Protein 7QGS (pdb70)

Secondary structure (DSSP, 8-state):
----HHHHHHHHHHHHHHHHHHHHHHHHHHS-S-----STTHHHHHHHHHHHHH---GGG--STTHHHHHHHHHHHHH---SS-TTTHHHH--/--HHHHHHHHHHTTTTS--------HHHHHHHS---S------TTHHHHHTTT--

GO terms:
  GO:0061733 protein-lysine-acetyltransferase activity (F, IDA)
  GO:0005515 protein binding (F, IDA)
  GO:0000785 chromatin (C, IDA)
  GO:0005737 cytoplasm (C, IDA)
  GO:0005829 cytosol (C, IDA)
  GO:0042307 positive regulation of protein import into nucleus (P, IDA)
  GO:0003713 transcription coactivator activity (F, IDA)
  GO:0016407 acetyltransferase activity (F, IDA)
  GO:0045944 positive regulation of transcription by RNA polymerase II (P, IDA)
  GO:0010507 negative regulation of autophagy (P, IDA)
  GO:2000330 positive regulation of T-helper 17 cell lineage commitment (P, IDA)
  GO:0031669 cellular response to nutrient levels (P, IDA)
  GO:0046427 positive regulation of receptor signaling pathway via JAK-STAT (P, IDA)
  GO:0000122 negative regulation of transcription by RNA polymerase II (P, IDA)
  GO:0045815 transcription initiation-coupled chromatin remodeling (P, IDA)
  GO:0010976 positive regulation of neuron projection development (P, IDA)
  GO:0010484 histone H3 acetyltransferase activity (F, IDA)
  GO:0031333 negative regulation of protein-containing complex assembly (P, IDA)
  GO:0007249 canonical NF-kappaB signal transduction (P, IDA)
  GO:0003713 transcription coactivator activity (F, TAS)

Nearest PDB structures (foldseek):
  7qgs-assembly1_A  TM=1.011E+00  e=2.169E-13  Homo sapiens
  7lvs-assembly1_B  TM=9.717E-01  e=6.263E-11  Mus musculus
  1l8c-assembly1_A  TM=8.343E-01  e=2.859E-10  Mus musculus
  1l3e-assembly1_B  TM=8.558E-01  e=8.182E-10  Homo sapiens
  2lww-assembly1_A  TM=8.100E-01  e=3.736E-09  Mus musculus

InterPro domains:
  IPR000197 Zinc finger, TAZ-type [PF02135] (338-414)
  IPR000197 Zinc finger, TAZ-type [PF02135] (1735-1806)
  IPR000197 Zinc finger, TAZ-type [PS50134] (331-417)
  IPR000197 Zinc finger, TAZ-type [PS50134] (1728-1809)
  IPR000197 Zinc finger, TAZ-type [SM00551] (332-417)
  IPR000197 Zinc finger, TAZ-type [SM00551] (1729-1807)
  IPR000433 Zinc finger, ZZ-type [PF00569] (1665-1705)
  IPR000433 Zinc finger, ZZ-type [PS01357] (1670-1695)
  IPR000433 Zinc finger, ZZ-type [PS50135] (1665-1713)
  IPR000433 Zinc finger, ZZ-type [SM00291] (1664-1705)
  IPR001487 Bromodomain [PF00439] (1068-1143)
  IPR001487 Bromodomain [PR00503] (1070-1083)
  IPR001487 Bromodomain [PR00503] (1086-1102)
  IPR001487 Bromodomain [PR00503] (1102-1120)
  IPR001487 Bromodomain [PR00503] (1120-1139)
  IPR001487 Bromodomain [PS50014] (1067-1139)
  IPR001487 Bromodomain [SM00297] (1048-1158)
  IPR003101 Coactivator CBP, KIX domain [PF02172] (567-646)
  IPR003101 Coactivator CBP, KIX domain [PS50952] (566-645)
  IPR009110 Nuclear receptor coactivator, interlocking [SSF69125] (2043-2098)

Organism: Homo sapiens (NCBI:txid9606)

Solvent-accessible surface area: 8118 Å² total; per-residue (Å²): 44,84,93,136,41,2,74,55,13,0,99,134,26,14,9,56,172,156,90,158,35,54,123,20,64,24,140,30,0,73,32,10,0,61,30,130,44,35,197,79,41,14,63,19,122,111,2,16,151,4,2,51,123,48,132,97,104,54,57,97,103,57,63,108,48,1,24,28,1,0,0,0,0,3,13,0,0,33,19,6,78,192,12,122,96,106,39,184,46,97,128,37,140,23,20,40,0,173,57,0,1,70,9,2,57,46,0,13,133,7,134,57,11,92,86,12,164,76,37,15,0,12,1,0,0,8,0,0,0,6,10,33,25,10,101,110,172,98,3,64,0,0,66,42,6,71,108,106

Foldseek 3Di:
DPVVVVVVVCVVVCVVPDDDDDDDDPVVCCVVPNDPVVPCPDDDCVVVVCVVPHD/DDDDLVVLVVLLVVVVLLVVLVVVVVVDVVVDVPCPDPDVCSSVSVVLVVCQVPDDCACVDPDPPNNSVVVSVVCQVPPPDPDDSRCCVPVPD

Sequence (148 aa):
SDEEVLMSLVIEMGLDRIKELPQLTSYDCEVNAPIQGSRNLLQGEELLRALDQVNGSADPEKRKLIQQQLVLLLHAHKCQRREQANGEVRQCNLPHCRTMKNVLNHMTHCQSGKSCQVAHCASSRQIISHWKNCTRHDCPVCLPLKNA

Radius of gyration: 14.2 Å; Cα contacts (8 Å, |Δi|>4): 176; chains: 2; bounding box: 28×35×39 Å

Structure (mmCIF, N/CA/C/O backbone):
data_7QGS
#
_entry.id   7QGS
#
_cell.length_a   30.505
_cell.length_b   48.599
_cell.length_c   39.825
_cell.angle_alpha   90.000
_cell.angle_beta   103.867
_cell.angle_gamma   90.000
#
_symmetry.space_group_name_H-M   'P 1 21 1'
#
loop_
_entity.id
_entity.type
_entity.pdbx_description
1 polymer 'Cbp/p300-interacting transactivator 2,Hypoxia-inducible factor 1-alpha'
2 polymer 'Histone acetyltransferase'
3 non-polymer 'ZINC ION'
4 water water
#
loop_
_atom_site.group_PDB
_atom_site.id
_atom_site.type_symbol
_atom_site.label_atom_id
_atom_site.label_alt_id
_atom_site.label_comp_id
_atom_site.label_asym_id
_atom_site.label_entity_id
_atom_site.label_seq_id
_atom_site.pdbx_PDB_ins_code
_atom_site.Cartn_x
_atom_site.Cartn_y
_atom_site.Cartn_z
_atom_site.occupancy
_atom_site.B_iso_or_equiv
_atom_site.auth_seq_id
_atom_site.auth_comp_id
_atom_site.auth_asym_id
_atom_site.auth_atom_id
_atom_site.pdbx_PDB_model_num
ATOM 1 N N . SER A 1 4 ? 9.64500 -9.49200 9.06800 1.000 132.83961 4 SER B N 1
ATOM 2 C CA . SER A 1 4 ? 8.36500 -9.37600 8.38200 1.000 121.70670 4 SER B CA 1
ATOM 3 C C . SER A 1 4 ? 8.52500 -9.44500 6.86100 1.000 115.53754 4 SER B C 1
ATOM 4 O O . SER A 1 4 ? 8.68100 -8.41400 6.19000 1.000 109.52103 4 SER B O 1
ATOM 7 N N . ASP A 1 5 ? 8.49300 -10.67100 6.33200 1.000 91.80048 5 ASP B N 1
ATOM 8 C CA . ASP A 1 5 ? 8.49400 -10.87300 4.88900 1.000 81.83876 5 ASP B CA 1
ATOM 9 C C . ASP A 1 5 ? 7.49200 -9.92200 4.23900 1.000 78.45414 5 ASP B C 1
ATOM 10 O O . ASP A 1 5 ? 6.42300 -9.65000 4.79100 1.000 71.29013 5 ASP B O 1
ATOM 15 N N . GLU A 1 6 ? 7.85300 -9.37900 3.07100 1.000 79.59902 6 GLU B N 1
ATOM 16 C CA . GLU A 1 6 ? 6.84800 -8.69600 2.26100 1.000 73.81938 6 GLU B CA 1
ATOM 17 C C . GLU A 1 6 ? 5.66700 -9.61400 1.93300 1.000 69.37674 6 GLU B C 1
ATOM 18 O O . GLU A 1 6 ? 4.55100 -9.12100 1.72600 1.000 68.22134 6 GLU B O 1
ATOM 24 N N . GLU A 1 7 ? 5.89100 -10.93700 1.90200 1.000 66.42639 7 GLU B N 1
ATOM 25 C CA . GLU A 1 7 ? 4.78400 -11.87600 1.74900 1.000 61.47842 7 GLU B CA 1
ATOM 26 C C . GLU A 1 7 ? 3.82100 -11.76700 2.91800 1.000 59.93613 7 GLU B C 1
ATOM 27 O O . GLU A 1 7 ? 2.60400 -11.74300 2.71700 1.000 51.59829 7 GLU B O 1
ATOM 33 N N . VAL A 1 8 ? 4.34200 -11.67200 4.15300 1.000 52.30364 8 VAL B N 1
ATOM 34 C CA . VAL A 1 8 ? 3.45500 -11.48300 5.30300 1.000 45.24227 8 VAL B CA 1
ATOM 35 C C . VAL A 1 8 ? 2.73200 -10.14200 5.22800 1.000 46.25028 8 VAL B C 1
ATOM 36 O O . VAL A 1 8 ? 1.53800 -10.04000 5.54600 1.000 47.53728 8 VAL B O 1
ATOM 40 N N . LEU A 1 9 ? 3.44000 -9.08400 4.83900 1.000 40.51275 9 LEU B N 1
ATOM 41 C CA . LEU A 1 9 ? 2.81300 -7.77900 4.79200 1.000 41.66815 9 LEU B CA 1
ATOM 42 C C . LEU A 1 9 ? 1.71900 -7.73400 3.73800 1.000 37.47028 9 LEU B C 1
ATOM 43 O O . LEU A 1 9 ? 0.68700 -7.09400 3.95800 1.000 39.40472 9 LEU B O 1
ATOM 48 N N . MET A 1 10 ? 1.91700 -8.38900 2.59000 1.000 47.50043 10 MET B N 1
ATOM 49 C CA . MET A 1 10 ? 0.83500 -8.42200 1.60500 1.000 47.47148 10 MET B CA 1
ATOM 50 C C . MET A 1 10 ? -0.34800 -9.22300 2.13400 1.000 45.48703 10 MET B C 1
ATOM 51 O O . MET A 1 10 ? -1.51300 -8.85200 1.93000 1.000 46.95300 10 MET B O 1
ATOM 56 N N . SER A 1 11 ? -0.07500 -10.29800 2.85800 1.000 41.81028 11 SER B N 1
ATOM 57 C CA . SER A 1 11 ? -1.16700 -11.05600 3.43100 1.000 40.27588 11 SER B CA 1
ATOM 58 C C . SER A 1 11 ? -1.91400 -10.23000 4.46300 1.000 40.73120 11 SER B C 1
ATOM 59 O O . SER A 1 11 ? -3.13800 -10.33900 4.58400 1.000 42.14453 11 SER B O 1
ATOM 62 N N . LEU A 1 12 ? -1.20300 -9.46000 5.27400 1.000 39.32840 12 LEU B N 1
ATOM 63 C CA . LEU A 1 12 ? -1.91600 -8.60100 6.21500 1.000 41.93924 12 LEU B CA 1
ATOM 64 C C . LEU A 1 12 ? -2.69900 -7.51400 5.47900 1.000 41.26284 12 LEU B C 1
ATOM 65 O O . LEU A 1 12 ? -3.79500 -7.11700 5.90100 1.000 40.09428 12 LEU B O 1
ATOM 70 N N . VAL A 1 13 ? -2.14700 -6.98400 4.39800 1.000 38.56515 13 VAL B N 1
ATOM 71 C CA . VAL A 1 13 ? -2.86600 -5.93600 3.68000 1.000 43.42363 13 VAL B CA 1
ATOM 72 C C . VAL A 1 13 ? -4.21000 -6.46000 3.17800 1.000 38.07562 13 VAL B C 1
ATOM 73 O O . VAL A 1 13 ? -5.24300 -5.76700 3.26600 1.000 43.63944 13 VAL B O 1
ATOM 77 N N . ILE A 1 14 ? -4.23500 -7.69900 2.68500 1.000 40.73646 14 ILE B N 1
ATOM 78 C CA . ILE A 1 14 ? -5.46600 -8.26200 2.14000 1.000 44.03423 14 ILE B CA 1
ATOM 79 C C . ILE A 1 14 ? -6.38700 -8.77200 3.24100 1.000 50.06390 14 ILE B C 1
ATOM 80 O O . ILE A 1 14 ? -7.60900 -8.75500 3.08900 1.000 50.13233 14 ILE B O 1
ATOM 85 N N . GLU A 1 15 ? -5.84100 -9.26200 4.33900 1.000 47.53991 15 GLU B N 1
ATOM 86 C CA . GLU A 1 15 ? -6.68500 -9.68400 5.43900 1.000 51.79042 15 GLU B CA 1
ATOM 87 C C . GLU A 1 15 ? -7.32300 -8.50900 6.15100 1.000 54.11438 15 GLU B C 1
ATOM 88 O O . GLU A 1 15 ? -8.38200 -8.68600 6.76300 1.000 59.95982 15 GLU B O 1
ATOM 94 N N . MET A 1 16 ? -6.73100 -7.31900 6.05000 1.000 57.12527 16 MET B N 1
ATOM 95 C CA . MET A 1 16 ? -7.22700 -6.11700 6.71400 1.000 57.91221 16 MET B CA 1
ATOM 96 C C . MET A 1 16 ? -8.06200 -5.20100 5.82200 1.000 58.86232 16 MET B C 1
ATOM 97 O O . MET A 1 16 ? -8.53300 -4.15700 6.28800 1.000 63.29969 16 MET B O 1
ATOM 102 N N . GLY A 1 17 ? -8.24800 -5.54200 4.55900 1.000 55.33821 17 GLY B N 1
ATOM 103 C CA . GLY A 1 17 ? -9.08900 -4.74600 3.69900 1.000 54.42495 17 GLY B CA 1
ATOM 104 C C . GLY A 1 17 ? -8.38800 -3.61300 2.99800 1.000 51.81148 17 GLY B C 1
ATOM 105 O O . GLY A 1 17 ? -9.04000 -2.84100 2.29600 1.000 52.28522 17 GLY B O 1
ATOM 106 N N . LEU A 1 18 ? -7.09100 -3.50600 3.12700 1.000 51.56671 18 LEU B N 1
ATOM 107 C CA . LEU A 1 18 ? -6.43100 -2.34900 2.55800 1.000 51.12455 18 LEU B CA 1
ATOM 108 C C . LEU A 1 18 ? -6.27500 -2.43200 1.04400 1.000 50.76925 18 LEU B C 1
ATOM 109 O O . LEU A 1 18 ? -5.91100 -1.44200 0.41600 1.000 54.23019 18 LEU B O 1
ATOM 114 N N . ASP A 1 19 ? -6.47900 -3.58600 0.44500 1.000 48.24263 19 ASP B N 1
ATOM 115 C CA . ASP A 1 19 ? -6.47000 -3.68700 -0.99200 1.000 47.33989 19 ASP B CA 1
ATOM 116 C C . ASP A 1 19 ? -7.76800 -3.19900 -1.57800 1.000 55.24610 19 ASP B C 1
ATOM 117 O O . ASP A 1 19 ? -7.89800 -3.14500 -2.79300 1.000 50.56133 19 ASP B O 1
ATOM 122 N N . ARG A 1 20 ? -8.79000 -2.99600 -0.76100 1.000 58.44911 20 ARG B N 1
ATOM 123 C CA . ARG A 1 20 ? -10.08200 -2.57900 -1.28000 1.000 64.31297 20 ARG B CA 1
ATOM 124 C C . ARG A 1 20 ? -10.13900 -1.05500 -1.20100 1.000 64.21033 20 ARG B C 1
ATOM 125 O O . ARG A 1 20 ? -9.76000 -0.46800 -0.19600 1.000 63.36023 20 ARG B O 1
ATOM 133 N N . ILE A 1 21 ? -10.62500 -0.42000 -2.25700 1.000 75.98806 21 ILE B N 1
ATOM 134 C CA . ILE A 1 21 ? -10.60500 1.04200 -2.31700 1.000 80.71757 21 ILE B CA 1
ATOM 135 C C . ILE A 1 21 ? -11.23500 1.58600 -1.03800 1.000 82.59938 21 ILE B C 1
ATOM 136 O O . ILE A 1 21 ? -12.27500 1.09400 -0.59800 1.000 83.66793 21 ILE B O 1
ATOM 141 N N . LYS A 1 22 ? -10.60400 2.58000 -0.41500 1.000 80.47807 22 LYS B N 1
ATOM 142 C CA . LYS A 1 22 ? -11.16800 3.13500 0.80800 1.000 81.66505 22 LYS B CA 1
ATOM 143 C C . LYS A 1 22 ? -10.82200 4.58900 0.98000 1.000 84.48645 22 LYS B C 1
ATOM 144 O O . LYS A 1 22 ? -9.96700 5.15800 0.28600 1.000 80.09908 22 LYS B O 1
ATOM 150 N N . GLU A 1 23 ? -11.51600 5.17700 1.93500 1.000 82.67570 23 GLU B N 1
ATOM 151 C CA . GLU A 1 23 ? -11.07300 6.41400 2.52000 1.000 81.50714 23 GLU B CA 1
ATOM 152 C C . GLU A 1 23 ? -10.06800 6.04400 3.56800 1.000 76.68025 23 GLU B C 1
ATOM 153 O O . GLU A 1 23 ? -10.30300 5.14200 4.37500 1.000 75.10111 23 GLU B O 1
ATOM 159 N N . LEU A 1 24 ? -8.95400 6.71500 3.52900 1.000 56.89103 24 LEU B N 1
ATOM 160 C CA . LEU A 1 24 ? -7.95800 6.55800 4.56300 1.000 57.82535 24 LEU B CA 1
ATOM 161 C C . LEU A 1 24 ? -8.16300 7.66700 5.57200 1.000 57.26739 24 LEU B C 1
ATOM 162 O O . LEU A 1 24 ? -7.95700 8.82800 5.22900 1.000 59.97298 24 LEU B O 1
ATOM 167 N N . PRO A 1 25 ? -8.54300 7.36200 6.78300 1.000 53.83014 25 PRO B N 1
ATOM 168 C CA . PRO A 1 25 ? -8.73700 8.42200 7.77800 1.000 54.33809 25 PRO B CA 1
ATOM 169 C C . PRO A 1 25 ? -7.41800 9.10000 8.16200 1.000 52.40628 25 PRO B C 1
ATOM 170 O O . PRO A 1 25 ? -6.34800 8.48200 8.18500 1.000 53.26428 25 PRO B O 1
ATOM 174 N N . GLN A 1 26 ? -7.48200 10.40300 8.37700 1.000 49.27170 26 GLN B N 1
ATOM 175 C CA . GLN A 1 26 ? -6.34200 11.16400 8.87800 1.000 58.55965 26 GLN B CA 1
ATOM 176 C C . GLN A 1 26 ? -6.32400 11.13000 10.40100 1.000 53.96173 26 GLN B C 1
ATOM 177 O O . GLN A 1 26 ? -6.85700 12.00100 11.05700 1.000 57.70955 26 GLN B O 1
ATOM 183 N N . LEU A 1 27 ? -5.67900 10.14500 10.97200 1.000 52.47471 27 LEU B N 1
ATOM 184 C CA . LEU A 1 27 ? -5.55800 10.08600 12.42800 1.000 54.41968 27 LEU B CA 1
ATOM 185 C C . LEU A 1 27 ? -4.79300 11.29600 12.96300 1.000 55.70405 27 LEU B C 1
ATOM 186 O O . LEU A 1 27 ? -4.01300 11.95200 12.28000 1.000 59.00181 27 LEU B O 1
ATOM 191 N N . THR A 1 28 ? -5.01400 11.57000 14.22100 1.000 70.60320 28 THR B N 1
ATOM 192 C CA . THR A 1 28 ? -4.43400 12.71600 14.89600 1.000 70.96377 28 THR B CA 1
ATOM 193 C C . THR A 1 28 ? -3.26100 12.28500 15.76200 1.000 69.85311 28 THR B C 1
ATOM 194 O O . THR A 1 28 ? -3.25100 11.19100 16.32300 1.000 68.33977 28 THR B O 1
ATOM 198 N N . SER A 1 29 ? -2.27200 13.16300 15.88000 1.000 72.06390 29 SER B N 1
ATOM 199 C CA . SER A 1 29 ? -1.14000 12.85900 16.74400 1.000 75.11690 29 SER B CA 1
ATOM 200 C C . SER A 1 29 ? -1.60300 12.49500 18.15100 1.000 74.92214 29 SER B C 1
ATOM 201 O O . SER A 1 29 ? -1.02500 11.61700 18.80100 1.000 76.59076 29 SER B O 1
ATOM 204 N N . TYR A 1 30 ? -2.66500 13.14000 18.62700 1.000 70.732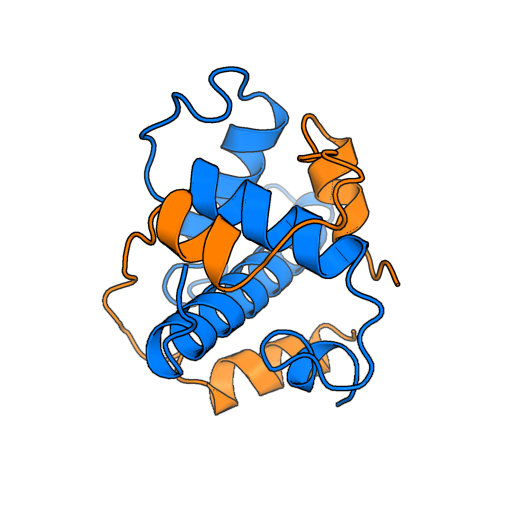16 30 TYR B N 1
ATOM 205 C CA . TYR A 1 30 ? -3.17100 12.84600 19.96300 1.000 75.30113 30 TYR B CA 1
ATOM 206 C C . TYR A 1 30 ? -3.71200 11.43100 20.04800 1.000 74.09046 30 TYR B C 1
ATOM 207 O O . TYR A 1 30 ? -3.37300 10.67200 20.96300 1.000 73.12456 30 TYR B O 1
ATOM 216 N N . ASP A 1 31 ? -4.59800 11.07400 19.12200 1.000 76.45127 31 ASP B N 1
ATOM 217 C CA . ASP A 1 31 ? -5.16600 9.73800 19.14100 1.000 73.51671 31 ASP B CA 1
ATOM 218 C C . ASP A 1 31 ? -4.08700 8.69400 18.96600 1.000 72.68766 31 ASP B C 1
ATOM 219 O O . ASP A 1 31 ? -4.25400 7.55400 19.40800 1.000 71.11905 31 ASP B O 1
ATOM 224 N N . CYS A 1 32 ? -2.97600 9.06200 18.32300 1.000 57.23581 32 CYS B N 1
ATOM 225 C CA . CYS A 1 32 ? -1.87200 8.12300 18.18100 1.000 60.08089 32 CYS B CA 1
ATOM 226 C C . CYS A 1 32 ? -1.02300 8.06100 19.44700 1.000 62.11271 32 CYS B C 1
ATOM 227 O O . CYS A 1 32 ? -0.58300 6.97900 19.83900 1.000 62.61014 32 CYS B O 1
ATOM 230 N N . GLU A 1 33 ? -0.75400 9.20500 20.07800 1.000 61.53106 33 GLU B N 1
ATOM 231 C CA . GLU A 1 33 ? 0.01300 9.18400 21.32000 1.000 70.66900 33 GLU B CA 1
ATOM 232 C C . GLU A 1 33 ? -0.71800 8.41400 22.40000 1.000 68.95037 33 GLU B C 1
ATOM 233 O O . GLU A 1 33 ? -0.08100 7.78800 23.25200 1.000 72.79031 33 GLU B O 1
ATOM 239 N N . VAL A 1 34 ? -2.05000 8.42900 22.37000 1.000 71.42962 34 VAL B N 1
ATOM 240 C CA . VAL A 1 34 ? -2.82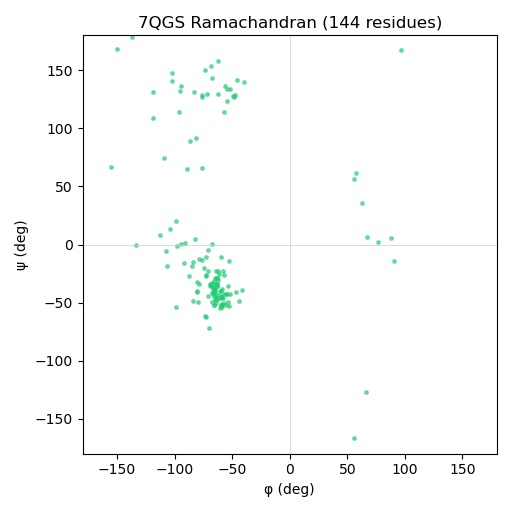900 7.65300 23.33200 1.000 77.70932 34 VAL B CA 1
ATOM 241 C C . VAL A 1 34 ? -2.75400 6.16300 23.00500 1.000 76.32231 34 VAL B C 1
ATOM 242 O O . VAL A 1 34 ? -2.25500 5.36000 23.80300 1.000 75.74329 34 VAL B O 1
ATOM 246 N N . ASN A 1 35 ? -3.25100 5.77700 21.83000 1.000 64.44983 35 ASN B N 1
ATOM 247 C CA . ASN A 1 35 ? -3.39700 4.37500 21.45100 1.000 66.92381 35 ASN B CA 1
ATOM 248 C C . ASN A 1 35 ? -2.11000 3.75300 20.90400 1.000 67.05541 35 ASN B C 1
ATOM 249 O O . ASN A 1 35 ? -2.15100 2.61300 20.43100 1.000 65.16308 35 ASN B O 1
ATOM 254 N N . ALA A 1 36 ? -0.99000 4.47800 20.92000 1.000 77.81459 36 ALA B N 1
ATOM 255 C CA . ALA A 1 36 ? 0.28400 3.96000 20.41200 1.000 77.14609 36 ALA B CA 1
ATOM 256 C C . ALA A 1 36 ? 1.40500 4.71800 21.10900 1.000 82.18880 36 ALA B C 1
ATOM 257 O O . ALA A 1 36 ? 2.15900 5.48000 20.48900 1.000 81.05709 36 ALA B O 1
ATOM 259 N N . PRO A 1 37 ? 1.52300 4.50100 22.42800 1.000 80.04381 37 PRO B N 1
ATOM 260 C CA . PRO A 1 37 ? 2.45900 5.26500 23.21000 1.000 89.43704 37 PRO B CA 1
ATOM 261 C C . PRO A 1 37 ? 3.93200 4.95000 23.00600 1.000 86.52616 37 PRO B C 1
ATOM 262 O O . PRO A 1 37 ? 4.29600 3.82100 23.11000 1.000 95.41934 37 PRO B O 1
ATOM 266 N N . ILE A 1 38 ? 4.76000 5.97900 22.76600 1.000 85.17337 38 ILE B N 1
ATOM 267 C CA . ILE A 1 38 ? 6.20400 5.77700 22.83500 1.000 88.07109 38 ILE B CA 1
ATOM 268 C C . ILE A 1 38 ? 6.65500 5.49900 24.28300 1.000 101.21477 38 ILE B C 1
ATOM 269 O O . ILE A 1 38 ? 6.04200 5.96900 25.25900 1.000 100.50942 38 ILE B O 1
ATOM 274 N N . GLN A 1 39 ? 7.76400 4.78600 24.43400 1.000 152.84727 39 GLN B N 1
ATOM 275 C CA . GLN A 1 39 ? 8.18300 4.40800 25.77700 1.000 171.56794 39 GLN B CA 1
ATOM 276 C C . GLN A 1 39 ? 8.28800 5.55900 26.78600 1.000 181.90076 39 GLN B C 1
ATOM 277 O O . GLN A 1 39 ? 8.36100 5.28600 27.98900 1.000 190.91500 39 GLN B O 1
ATOM 283 N N . GLY A 1 40 ? 8.28900 6.84700 26.36500 1.000 167.02792 40 GLY B N 1
ATOM 284 C CA . GLY A 1 40 ? 8.92700 7.83600 27.20500 1.000 177.02122 40 GLY B CA 1
ATOM 285 C C . GLY A 1 40 ? 10.37900 8.00200 26.84600 1.000 186.60922 40 GLY B C 1
ATOM 286 O O . GLY A 1 40 ? 11.00800 8.98600 27.27900 1.000 188.93318 40 GLY B O 1
ATOM 287 N N . SER A 1 41 ? 10.92500 7.06300 26.07200 1.000 216.77862 41 SER B N 1
ATOM 288 C CA . SER A 1 41 ? 12.10000 7.28000 25.24600 1.000 218.06825 41 SER B CA 1
ATOM 289 C C . SER A 1 41 ? 11.94800 8.64500 24.62000 1.000 215.27844 41 SER B C 1
ATOM 290 O O . SER A 1 41 ? 12.92000 9.39300 24.46600 1.000 218.90519 41 SER B O 1
ATOM 293 N N . ARG A 1 42 ? 10.71000 8.95700 24.22100 1.000 136.31108 42 ARG B N 1
ATOM 294 C CA . ARG A 1 42 ? 10.41300 10.28400 23.72300 1.000 127.07050 42 ARG B CA 1
ATOM 295 C C . ARG A 1 42 ? 11.23200 10.53600 22.46700 1.000 122.13306 42 ARG B C 1
ATOM 296 O O . ARG A 1 42 ? 11.67600 11.65200 22.19400 1.000 114.73744 42 ARG B O 1
ATOM 304 N N . ASN A 1 43 ? 11.41200 9.46700 21.69500 1.000 154.70539 43 ASN B N 1
ATOM 305 C CA . ASN A 1 43 ? 12.30100 9.44500 20.55400 1.000 146.89919 43 ASN B CA 1
ATOM 306 C C . ASN A 1 43 ? 11.45300 9.38800 19.28700 1.000 123.68062 43 ASN B C 1
ATOM 307 O O . ASN A 1 43 ? 11.32700 8.34100 18.65400 1.000 115.99812 43 ASN B O 1
ATOM 312 N N . LEU A 1 44 ? 10.83700 10.49900 18.92500 1.000 143.99884 44 LEU B N 1
ATOM 313 C CA . LEU A 1 44 ? 9.92800 10.42500 17.78100 1.000 130.66040 44 LEU B CA 1
ATOM 314 C C . LEU A 1 44 ? 10.82400 10.51000 16.53900 1.000 125.15185 44 LEU B C 1
ATOM 315 O O . LEU A 1 44 ? 11.15800 11.59400 16.06500 1.000 122.95685 44 LEU B O 1
ATOM 320 N N . LEU A 1 45 ? 11.25000 9.34000 16.04100 1.000 110.33691 45 LEU B N 1
ATOM 321 C CA . LEU A 1 45 ? 12.23000 9.23500 14.94700 1.000 108.40247 45 LEU B CA 1
ATOM 322 C C . LEU A 1 45 ? 12.03700 10.28300 13.85300 1.000 100.46994 45 LEU B C 1
ATOM 323 O O . LEU A 1 45 ? 10.92600 10.56900 13.43200 1.000 98.26968 45 LEU B O 1
ATOM 328 N N . GLN A 1 46 ? 13.17000 10.81300 13.35600 1.000 92.10315 46 GLN B N 1
ATOM 329 C CA . GLN A 1 46 ? 13.15700 11.80300 12.25700 1.000 95.88781 46 GLN B CA 1
ATOM 330 C C . GLN A 1 46 ? 14.25600 11.45300 11.25500 1.000 89.73971 46 GLN B C 1
ATOM 331 O O . GLN A 1 46 ? 14.94800 10.46100 11.48500 1.000 82.92836 46 GLN B O 1
ATOM 337 N N . GLY A 1 47 ? 14.38000 12.21600 10.16700 1.000 89.30544 47 GLY B N 1
ATOM 338 C CA . GLY A 1 47 ? 15.41100 12.00400 9.18300 1.000 79.16475 47 GLY B CA 1
ATOM 339 C C . GLY A 1 47 ? 15.35900 10.58500 8.66100 1.000 75.10637 47 GLY B C 1
ATOM 340 O O . GLY A 1 47 ? 14.38400 9.86100 8.82800 1.000 77.06713 47 GLY B O 1
ATOM 341 N N . GLU A 1 48 ? 16.43600 10.21200 7.96500 1.000 99.55667 48 GLU B N 1
ATOM 342 C CA . GLU A 1 48 ? 16.43600 8.93300 7.26000 1.000 97.78804 48 GLU B CA 1
ATOM 343 C C . GLU A 1 48 ? 16.54000 7.74600 8.21400 1.000 97.90384 48 GLU B C 1
ATOM 344 O O . GLU A 1 48 ? 16.39900 6.59700 7.77700 1.000 95.10088 48 GLU B O 1
ATOM 350 N N . GLU A 1 49 ? 16.83400 7.99800 9.49500 1.000 72.51133 49 GLU B N 1
ATOM 351 C CA . GLU A 1 49 ? 16.78900 6.91400 10.46700 1.000 77.28295 49 GLU B CA 1
ATOM 352 C C . GLU A 1 49 ? 15.37800 6.36800 10.59200 1.000 74.70896 49 GLU B C 1
ATOM 353 O O . GLU A 1 49 ? 15.17900 5.18500 10.89900 1.000 74.99583 49 GLU B O 1
ATOM 359 N N . LEU A 1 50 ? 14.42200 7.24500 10.34800 1.000 93.99811 50 LEU B N 1
ATOM 360 C CA . LEU A 1 50 ? 13.02700 6.92000 10.47700 1.000 89.45546 50 LEU B CA 1
ATOM 361 C C . LEU A 1 50 ? 12.60600 5.86200 9.45200 1.000 85.29970 50 LEU B C 1
ATOM 362 O O . LEU A 1 50 ? 11.70700 5.06200 9.72200 1.000 80.55176 50 LEU B O 1
ATOM 367 N N . LEU A 1 51 ? 13.27400 5.81700 8.29200 1.000 79.27793 51 LEU B N 1
ATOM 368 C CA . LEU A 1 51 ? 13.09600 4.77000 7.29100 1.000 74.29575 51 LEU B CA 1
ATOM 369 C C . LEU A 1 51 ? 13.84700 3.49300 7.67000 1.000 80.73073 51 LEU B C 1
ATOM 370 O O . LEU A 1 51 ? 13.37300 2.38500 7.40400 1.000 75.12480 51 LEU B O 1
ATOM 375 N N . ARG A 1 52 ? 15.00600 3.62500 8.31600 1.000 75.44852 52 ARG B N 1
ATOM 376 C CA . ARG A 1 52 ? 15.79100 2.44000 8.61500 1.000 78.48309 52 ARG B CA 1
ATOM 377 C C . ARG A 1 52 ? 15.07900 1.59000 9.64200 1.000 80.92549 52 ARG B C 1
ATOM 378 O O . ARG A 1 52 ? 15.12900 0.36300 9.59400 1.000 85.03914 52 ARG B O 1
ATOM 386 N N . ALA A 1 53 ? 14.39400 2.23800 10.56400 1.000 83.72846 53 ALA B N 1
ATOM 387 C CA . ALA A 1 53 ? 13.54000 1.54700 11.51000 1.000 86.15507 53 ALA B CA 1
ATOM 388 C C . ALA A 1 53 ? 12.70400 0.48800 10.83700 1.000 84.60751 53 ALA B C 1
ATOM 389 O O . ALA A 1 53 ? 12.61400 -0.65000 11.28900 1.000 89.47125 53 ALA B O 1
ATOM 391 N N . LEU A 1 54 ?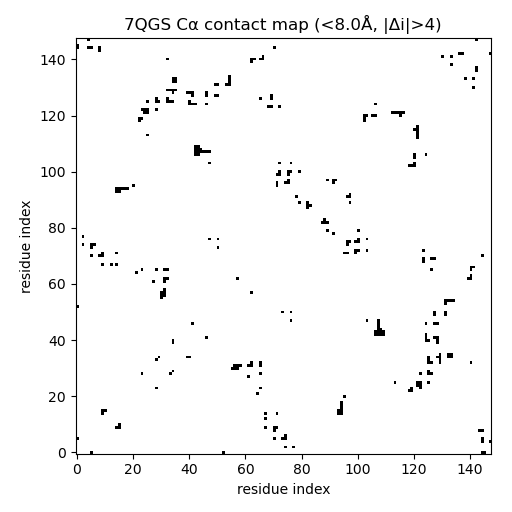 12.07600 0.85900 9.75400 1.000 92.18474 54 LEU B N 1
ATOM 392 C CA . LEU A 1 54 ? 11.13100 -0.04600 9.12600 1.000 84.18904 54 LEU B CA 1
ATOM 393 C C . LEU A 1 54 ? 11.80200 -1.24500 8.53300 1.000 85.17600 54 LEU B C 1
ATOM 394 O O . LEU A 1 54 ? 11.11900 -2.11900 8.00500 1.000 82.53358 54 LEU B O 1
ATOM 399 N N . ASP A 1 55 ? 13.09600 -1.35100 8.63500 1.000 95.25353 55 ASP B N 1
ATOM 400 C CA . ASP A 1 55 ? 13.76800 -2.52000 8.11000 1.000 101.28846 55 ASP B CA 1
ATOM 401 C C . ASP A 1 55 ? 13.85600 -3.61700 9.18500 1.000 114.05315 55 ASP B C 1
ATOM 402 O O . ASP A 1 55 ? 14.92000 -3.97600 9.70600 1.000 121.01714 55 ASP B O 1
ATOM 407 N N . GLN A 1 56 ? 12.67800 -4.12100 9.56800 1.000 132.35271 56 GLN B N 1
ATOM 408 C CA . GLN A 1 56 ? 12.55500 -5.28900 10.44200 1.000 139.47199 56 GLN B CA 1
ATOM 409 C C . GLN A 1 56 ? 13.27700 -5.06000 11.77900 1.000 150.15485 56 GLN B C 1
ATOM 410 O O . GLN A 1 56 ? 14.25700 -5.73800 12.14400 1.000 157.36097 56 GLN B O 1
ATOM 416 N N . VAL A 1 57 ? 12.79400 -4.04700 12.49000 1.000 145.57535 57 VAL B N 1
ATOM 417 C CA . VAL A 1 57 ? 13.34200 -3.62900 13.77300 1.000 153.77633 57 VAL B CA 1
ATOM 418 C C . VAL A 1 57 ? 12.48200 -4.12800 14.92300 1.000 153.85266 57 VAL B C 1
ATOM 419 O O . VAL A 1 57 ? 11.25100 -4.05900 14.87400 1.000 144.72525 57 VAL B O 1
ATOM 423 N N . ASN A 1 58 ? 13.14500 -4.55000 15.99500 1.000 126.54412 58 ASN B N 1
ATOM 424 C CA . ASN A 1 58 ? 12.49200 -5.41900 16.94800 1.000 130.11823 58 ASN B CA 1
ATOM 425 C C . ASN A 1 58 ? 12.05100 -4.74100 18.23400 1.000 127.43370 58 ASN B C 1
ATOM 426 O O . ASN A 1 58 ? 11.60200 -5.48400 19.09600 1.000 126.34936 58 ASN B O 1
ATOM 432 N N . GLY B 2 4 ? -4.80600 9.38400 28.03300 1.000 98.25652 328 GLY A N 1
ATOM 433 C CA . GLY B 2 4 ? -6.14200 9.20100 27.50400 1.000 102.55177 328 GLY A CA 1
ATOM 434 C C . GLY B 2 4 ? -6.71800 7.82200 27.73900 1.000 102.47808 328 GLY A C 1
ATOM 435 O O . GLY B 2 4 ? -6.21000 7.04500 28.55600 1.000 102.21752 328 GLY A O 1
ATOM 436 N N . SER B 2 5 ? -7.78800 7.52700 27.01100 1.000 96.95373 329 SER A N 1
ATOM 437 C CA . SER B 2 5 ? -8.45100 6.23400 27.06200 1.000 100.29360 329 SER A CA 1
ATOM 438 C C . SER B 2 5 ? -8.39600 5.58500 25.69400 1.000 95.15088 329 SER A C 1
ATOM 439 O O . SER B 2 5 ? -8.70800 6.22400 24.67900 1.000 92.85850 329 SER A O 1
ATOM 442 N N . ALA B 2 6 ? -7.99100 4.31800 25.67000 1.000 107.21812 330 ALA A N 1
ATOM 443 C CA . ALA B 2 6 ? -7.82800 3.57100 24.44100 1.000 108.67882 330 ALA A CA 1
ATOM 444 C C . ALA B 2 6 ? -9.18600 3.14000 23.89900 1.000 114.98747 330 ALA A C 1
ATOM 445 O O . ALA B 2 6 ? -10.00300 2.56600 24.62700 1.000 121.85408 330 ALA A O 1
ATOM 447 N N . ASP B 2 7 ? -9.41700 3.43200 22.63800 1.000 101.22529 331 ASP A N 1
ATOM 448 C CA . ASP B 2 7 ? -10.57200 3.03800 21.83800 1.000 102.83865 331 ASP A CA 1
ATOM 449 C C . ASP B 2 7 ? -10.19100 1.78800 21.07500 1.000 99.55667 331 ASP A C 1
ATOM 450 O O . ASP B 2 7 ? -9.10300 1.79500 20.47200 1.000 95.65884 331 ASP A O 1
ATOM 455 N N . PRO B 2 8 ? -10.97400 0.71000 21.02700 1.000 99.95146 332 PRO A N 1
ATOM 456 C CA . PRO B 2 8 ? -10.47900 -0.38600 20.21100 1.000 96.10626 332 PRO A CA 1
ATOM 457 C C . PRO B 2 8 ? -10.46900 -0.01500 18.72900 1.000 90.74509 332 PRO A C 1
ATOM 458 O O . PRO B 2 8 ? -9.56700 -0.43500 18.03800 1.000 85.92346 332 PRO A O 1
ATOM 462 N N . GLU B 2 9 ? -11.41200 0.80500 18.25900 1.000 100.64365 333 GLU A N 1
ATOM 463 C CA . GLU B 2 9 ? -11.46400 1.12100 16.83300 1.000 95.99046 333 GLU A CA 1
ATOM 464 C C . GLU B 2 9 ? -10.26600 1.94000 16.37200 1.000 87.11044 333 GLU A C 1
ATOM 465 O O . GLU B 2 9 ? -9.76000 1.73900 15.26300 1.000 87.93423 333 GLU A O 1
ATOM 471 N N . LYS B 2 10 ? -9.82900 2.90500 17.16900 1.000 60.68359 334 LYS A N 1
ATOM 472 C CA . LYS B 2 10 ? -8.64100 3.65100 16.78400 1.000 58.26225 334 LYS A CA 1
ATOM 473 C C . LYS B 2 10 ? -7.45600 2.74300 16.63700 1.000 54.65392 334 LYS A C 1
ATOM 474 O O . LYS B 2 10 ? -6.67300 2.89400 15.69400 1.000 46.67139 334 LYS A O 1
ATOM 480 N N . ARG B 2 11 ? -7.32200 1.77000 17.54200 1.000 56.98841 335 ARG A N 1
ATOM 481 C CA . ARG B 2 11 ? -6.22500 0.83300 17.48800 1.000 57.03842 335 ARG A CA 1
ATOM 482 C C . ARG B 2 11 ? -6.28600 -0.00400 16.24700 1.000 54.10122 335 ARG A C 1
ATOM 483 O O . ARG B 2 11 ? -5.24000 -0.48200 15.81100 1.000 55.06713 335 ARG A O 1
ATOM 491 N N . LYS B 2 12 ? -7.46200 -0.16000 15.62900 1.000 57.32529 336 LYS A N 1
ATOM 492 C CA . LYS B 2 12 ? -7.54200 -0.89600 14.37400 1.000 62.26273 336 LYS A CA 1
ATOM 493 C C . LYS B 2 12 ? -7.12500 -0.00800 13.20300 1.000 55.70931 336 LYS A C 1
ATOM 494 O O . LYS B 2 12 ? -6.37900 -0.44900 12.32500 1.000 51.54829 336 LYS A O 1
ATOM 500 N N . LEU B 2 13 ? -7.53400 1.26100 13.22400 1.000 52.27206 337 LEU A N 1
ATOM 501 C CA . LEU B 2 13 ? -7.08300 2.19700 12.19800 1.000 51.76936 337 LEU A CA 1
ATOM 502 C C . LEU B 2 13 ? -5.58400 2.40800 12.29000 1.000 47.88732 337 LEU A C 1
ATOM 503 O O . LEU B 2 13 ? -4.90500 2.58700 11.27200 1.000 38.52830 337 LEU A O 1
ATOM 508 N N . ILE B 2 14 ? -5.04600 2.37100 13.51300 1.000 50.80083 338 ILE A N 1
ATOM 509 C CA . ILE B 2 14 ? -3.61200 2.56600 13.70600 1.000 48.79532 338 ILE A CA 1
ATOM 510 C C . ILE B 2 14 ? -2.82700 1.40500 13.12600 1.000 48.08471 338 ILE A C 1
ATOM 511 O O . ILE B 2 14 ? -1.82900 1.59900 12.42300 1.000 47.72414 338 ILE A O 1
ATOM 516 N N . GLN B 2 15 ? -3.21300 0.17800 13.46100 1.000 44.41322 339 GLN A N 1
ATOM 517 C CA . GLN B 2 15 ? -2.49200 -0.94700 12.90400 1.000 48.77427 339 GLN A CA 1
ATOM 518 C C . GLN B 2 15 ? -2.67000 -1.02600 11.39300 1.000 44.28163 339 GLN A C 1
ATOM 519 O O . GLN B 2 15 ? -1.76300 -1.47000 10.69300 1.000 45.90550 339 GLN A O 1
ATOM 525 N N . GLN B 2 16 ? -3.80400 -0.60100 10.85600 1.000 45.78180 340 GLN A N 1
ATOM 526 C CA . GLN B 2 16 ? -3.92800 -0.60400 9.40000 1.000 40.32589 340 GLN A CA 1
ATOM 527 C C . GLN B 2 16 ? -2.98000 0.41500 8.77500 1.000 39.91005 340 GLN A C 1
ATOM 528 O O . GLN B 2 16 ? -2.28800 0.12500 7.78700 1.000 38.29933 340 GLN A O 1
ATOM 534 N N . GLN B 2 17 ? -2.89100 1.60800 9.36700 1.000 36.55175 341 GLN A N 1
ATOM 535 C CA . GLN B 2 17 ? -1.94300 2.59500 8.85200 1.000 35.93589 341 GLN A CA 1
ATOM 536 C C . GLN B 2 17 ? -0.50900 2.08900 8.99000 1.000 44.56850 341 GLN A C 1
ATOM 537 O O . GLN B 2 17 ? 0.33000 2.30300 8.10500 1.000 42.55510 341 GLN A O 1
ATOM 543 N N . LEU B 2 18 ? -0.21800 1.36100 10.06000 1.000 37.54661 342 LEU A N 1
ATOM 544 C CA . LEU B 2 18 ? 1.10400 0.76300 10.18200 1.000 38.27827 342 LEU A CA 1
ATOM 545 C C . LEU B 2 18 ? 1.38300 -0.26900 9.09800 1.000 35.17527 342 LEU A C 1
ATOM 546 O O . LEU B 2 18 ? 2.47000 -0.27500 8.51400 1.000 39.26523 342 LEU A O 1
ATOM 551 N N . VAL B 2 19 ? 0.48000 -1.22000 8.87800 1.000 34.82786 343 VAL A N 1
ATOM 552 C CA . VAL B 2 19 ? 0.69300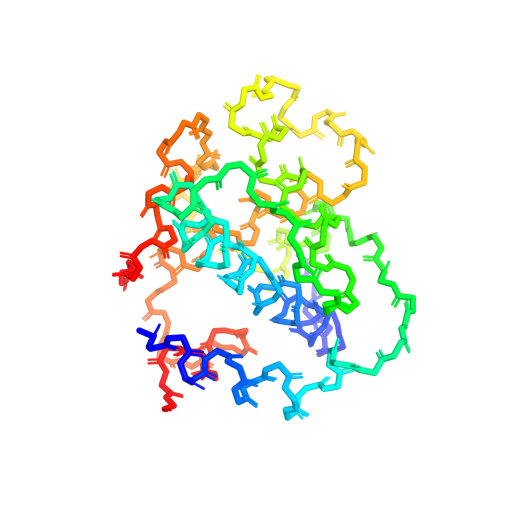 -2.16400 7.78000 1.000 38.29143 343 VAL A CA 1
ATOM 553 C C . VAL B 2 19 ? 0.90900 -1.41400 6.45300 1.000 35.79113 343 VAL A C 1
ATOM 554 O O . VAL B 2 19 ? 1.79500 -1.76200 5.64500 1.000 36.91758 343 VAL A O 1
ATOM 558 N N . LEU B 2 20 ? 0.12700 -0.37600 6.20500 1.000 42.06557 344 LEU A N 1
ATOM 559 C CA . LEU B 2 20 ? 0.28100 0.36300 4.95100 1.000 37.77295 344 LEU A CA 1
ATOM 560 C C . LEU B 2 20 ? 1.64500 1.05900 4.87900 1.000 42.62353 344 LEU A C 1
ATOM 561 O O . LEU B 2 20 ? 2.28000 1.10400 3.81500 1.000 42.99989 344 LEU A O 1
ATOM 566 N N . LEU B 2 21 ? 2.12000 1.59300 6.00400 1.000 39.07837 345 LEU A N 1
ATOM 567 C CA . LEU B 2 21 ? 3.43400 2.23100 6.03100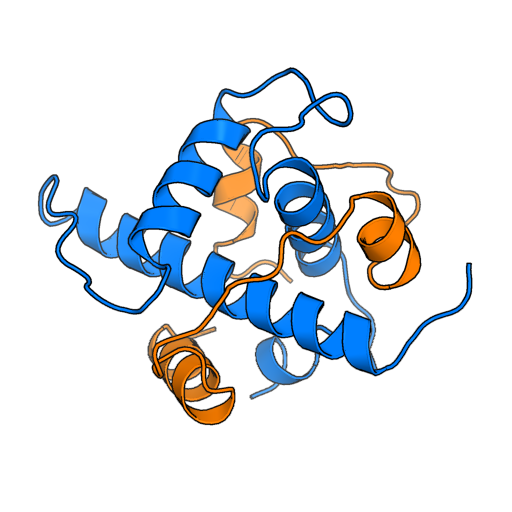 1.000 38.43356 345 LEU A CA 1
ATOM 568 C C . LEU B 2 21 ? 4.52200 1.20500 5.79400 1.000 39.70476 345 LEU A C 1
ATOM 569 O O . LEU B 2 21 ? 5.49300 1.45900 5.06000 1.000 38.73886 345 LEU A O 1
ATOM 574 N N . LEU B 2 22 ? 4.38200 0.02800 6.40100 1.000 42.75513 346 LEU A N 1
ATOM 575 C CA . LEU B 2 22 ? 5.38600 -1.00700 6.21300 1.000 41.23126 346 LEU A CA 1
ATOM 576 C C . LEU B 2 22 ? 5.37000 -1.51600 4.77500 1.000 44.93697 346 LEU A C 1
ATOM 577 O O . LEU B 2 22 ? 6.42000 -1.66700 4.13500 1.000 46.82404 346 LEU A O 1
ATOM 582 N N . HIS B 2 23 ? 4.19197 -1.70635 4.21806 1.000 46.30292 347 HIS A N 1
ATOM 583 C CA . HIS B 2 23 ? 4.14880 -2.10315 2.82137 1.000 44.07371 347 HIS A CA 1
ATOM 584 C C . HIS B 2 23 ? 4.81044 -1.07771 1.94421 1.000 44.77905 347 HIS A C 1
ATOM 585 O O . HIS B 2 23 ? 5.60793 -1.41071 1.06639 1.000 50.10074 347 HIS A O 1
ATOM 592 N N . ALA B 2 24 ? 4.37800 0.16100 2.08400 1.000 32.70918 348 ALA A N 1
ATOM 593 C CA . ALA B 2 24 ? 4.88500 1.22600 1.23500 1.000 36.79915 348 ALA A CA 1
ATOM 594 C C . ALA B 2 24 ? 6.39200 1.33100 1.29300 1.000 43.33151 348 ALA A C 1
ATOM 595 O O . ALA B 2 24 ? 7.04000 1.51500 0.26000 1.000 42.31560 348 ALA A O 1
ATOM 597 N N . HIS B 2 25 ? 6.99200 1.23000 2.49000 1.000 43.18413 349 HIS A N 1
ATOM 598 C CA . HIS B 2 25 ? 8.44200 1.28400 2.59300 1.000 44.55008 349 HIS A CA 1
ATOM 599 C C . HIS B 2 25 ? 9.08600 0.17200 1.78100 1.000 47.62676 349 HIS A C 1
ATOM 600 O O . HIS B 2 25 ? 9.96000 0.42000 0.94100 1.000 54.13544 349 HIS A O 1
ATOM 607 N N . LYS B 2 26 ? 8.65900 -1.06800 2.03100 1.000 50.87189 350 LYS A N 1
ATOM 608 C CA . LYS B 2 26 ? 9.20400 -2.21700 1.31700 1.000 55.63035 350 LYS A CA 1
ATOM 609 C C . LYS B 2 26 ? 8.96000 -2.06100 -0.17500 1.000 56.80155 350 LYS A C 1
ATOM 610 O O . LYS B 2 26 ? 9.84500 -2.32100 -0.99700 1.000 57.17528 350 LYS A O 1
ATOM 616 N N . CYS B 2 27 ? 7.74600 -1.65100 -0.53400 1.000 45.91866 351 CYS A N 1
ATOM 617 C CA . CYS B 2 27 ? 7.42900 -1.36800 -1.93000 1.000 52.07466 351 CYS A CA 1
ATOM 618 C C . CYS B 2 27 ? 8.43300 -0.37700 -2.49900 1.000 53.23533 351 CYS A C 1
ATOM 619 O O . CYS B 2 27 ? 9.03500 -0.61100 -3.55500 1.000 65.04990 351 CYS A O 1
ATOM 622 N N . GLN B 2 28 ? 8.66600 0.71700 -1.77600 1.000 53.99332 352 GLN A N 1
ATOM 623 C CA . GLN B 2 28 ? 9.56200 1.76600 -2.26200 1.000 56.81471 352 GLN A CA 1
ATOM 624 C C . GLN B 2 28 ? 11.01600 1.29700 -2.28600 1.000 61.43895 352 GLN A C 1
ATOM 625 O O . GLN B 2 28 ? 11.80500 1.68500 -3.16700 1.000 65.84474 352 GLN A O 1
ATOM 631 N N . ARG B 2 29 ? 11.39700 0.45400 -1.34000 1.000 56.51730 353 ARG A N 1
ATOM 632 C CA . ARG B 2 29 ? 12.73400 -0.11100 -1.40100 1.000 61.42315 353 ARG A CA 1
ATOM 633 C C . ARG B 2 29 ? 12.88500 -0.98200 -2.64300 1.000 64.88410 353 ARG A C 1
ATOM 634 O O . ARG B 2 29 ? 13.89600 -0.91300 -3.35600 1.000 69.73204 353 ARG A O 1
ATOM 642 N N . ARG B 2 30 ? 11.89600 -1.83400 -2.90100 1.000 72.64555 354 ARG A N 1
ATOM 643 C CA . ARG B 2 30 ? 11.90200 -2.64100 -4.11400 1.000 76.64866 354 ARG A CA 1
ATOM 644 C C . ARG B 2 30 ? 11.84600 -1.77800 -5.36600 1.000 82.73887 354 ARG A C 1
ATOM 645 O O . ARG B 2 30 ? 12.25000 -2.22400 -6.44600 1.000 84.22852 354 ARG A O 1
ATOM 653 N N . GLU B 2 31 ? 11.34300 -0.55700 -5.25300 1.000 68.67402 355 GLU A N 1
ATOM 654 C CA . GLU B 2 31 ? 11.38300 0.34400 -6.39100 1.000 71.81914 355 GLU A CA 1
ATOM 655 C C . GLU B 2 31 ? 12.75600 0.98500 -6.54400 1.000 81.98088 355 GLU A C 1
ATOM 656 O O . GLU B 2 31 ? 13.31900 0.98100 -7.64000 1.000 87.47628 355 GLU A O 1
ATOM 662 N N . GLN B 2 32 ? 13.32000 1.54000 -5.46000 1.000 81.74138 356 GLN A N 1
ATOM 663 C CA . GLN B 2 32 ? 14.56400 2.30000 -5.58100 1.000 86.59459 356 GLN A CA 1
ATOM 664 C C . GLN B 2 32 ? 15.69800 1.48300 -6.18600 1.000 92.25053 356 GLN A C 1
ATOM 665 O O . GLN B 2 32 ? 16.64800 2.06200 -6.72600 1.000 99.49351 356 GLN A O 1
ATOM 671 N N . ALA B 2 33 ? 15.62600 0.15800 -6.09700 1.000 102.09908 357 ALA A N 1
ATOM 672 C CA . ALA B 2 33 ? 16.60100 -0.70200 -6.75400 1.000 110.94751 357 ALA A CA 1
ATOM 673 C C . ALA B 2 33 ? 16.22000 -1.02800 -8.19100 1.000 121.18821 357 ALA A C 1
ATOM 674 O O . ALA B 2 33 ? 17.10400 -1.28600 -9.01600 1.000 133.13438 357 ALA A O 1
ATOM 676 N N . ASN B 2 34 ? 14.92500 -1.00800 -8.50900 1.000 135.93472 358 ASN A N 1
ATOM 677 C CA . ASN B 2 34 ? 14.40800 -1.39800 -9.81400 1.000 138.13762 358 ASN A CA 1
ATOM 678 C C . ASN B 2 34 ? 14.13300 -0.19700 -10.72500 1.000 135.69259 358 ASN A C 1
ATOM 679 O O . ASN B 2 34 ? 13.37200 -0.32300 -11.69100 1.000 130.54460 358 ASN A O 1
ATOM 684 N N . GLY B 2 35 ? 14.74500 0.95300 -10.45100 1.000 120.37233 359 GLY A N 1
ATOM 685 C CA . GLY B 2 35 ? 14.44100 2.18500 -11.14900 1.000 121.45667 359 GLY A CA 1
ATOM 686 C C . GLY B 2 35 ? 13.45200 3.04400 -10.37800 1.000 118.78793 359 GLY A C 1
ATOM 687 O O . GLY B 2 35 ? 12.82400 2.62000 -9.40400 1.000 113.51887 359 GLY A O 1
ATOM 688 N N . GLU B 2 36 ? 13.32900 4.29500 -10.81200 1.000 153.96056 360 GLU A N 1
ATOM 689 C CA . GLU B 2 36 ? 12.36900 5.20700 -10.19100 1.000 152.79727 360 GLU A CA 1
ATOM 690 C C . GLU B 2 36 ? 10.96800 4.84600 -10.68800 1.000 155.56339 360 GLU A C 1
ATOM 691 O O . GLU B 2 36 ? 10.32500 5.55000 -11.47100 1.000 157.71365 360 GLU A O 1
ATOM 697 N N . VAL B 2 37 ? 10.53600 3.64700 -10.28800 1.000 131.06835 361 VAL A N 1
ATOM 698 C CA . VAL B 2 37 ? 9.29600 3.01800 -10.81700 1.000 128.10220 361 VAL A CA 1
ATOM 699 C C . VAL B 2 37 ? 8.03000 3.71800 -10.34000 1.000 123.10423 361 VAL A C 1
ATOM 700 O O . VAL B 2 37 ? 7.37800 4.36000 -11.18300 1.000 121.86198 361 VAL A O 1
ATOM 704 N N . ARG B 2 38 ? 7.66900 3.57900 -9.06500 1.000 124.83076 362 ARG A N 1
ATOM 705 C CA . ARG B 2 38 ? 6.40400 4.10000 -8.56100 1.000 116.94823 362 ARG A CA 1
ATOM 706 C C . ARG B 2 38 ? 5.22900 3.55100 -9.37700 1.000 116.33763 362 ARG A C 1
ATOM 707 O O . ARG B 2 38 ? 4.41500 4.29800 -9.92900 1.000 113.25305 362 ARG A O 1
ATOM 715 N N . GLN B 2 39 ? 5.15100 2.21600 -9.43500 1.000 83.32052 363 GLN A N 1
ATOM 716 C CA . GLN B 2 39 ? 4.13200 1.52500 -10.22000 1.000 77.16978 363 GLN A CA 1
ATOM 717 C C . GLN B 2 39 ? 3.01700 0.86100 -9.41700 1.000 73.97203 363 GLN A C 1
ATOM 718 O O . GLN B 2 39 ? 1.96300 0.55300 -9.99400 1.000 72.28761 363 GLN A O 1
ATOM 724 N N . CYS B 2 40 ? 3.22700 0.62900 -8.11100 1.000 81.49925 364 CYS A N 1
ATOM 725 C CA . CYS B 2 40 ? 2.26200 -0.08900 -7.29300 1.000 67.14226 364 CYS A CA 1
ATOM 726 C C . CYS B 2 40 ? 0.96000 0.69800 -7.24500 1.000 65.92106 364 CYS A C 1
ATOM 727 O O . CYS B 2 40 ? 0.94200 1.87900 -6.88800 1.000 67.65285 364 CYS A O 1
ATOM 730 N N . ASN B 2 41 ? -0.14200 0.02900 -7.52800 1.000 55.19346 365 ASN A N 1
ATOM 731 C CA . ASN B 2 41 ? -1.44900 0.65600 -7.50900 1.000 53.07478 365 ASN A CA 1
ATOM 732 C C . ASN B 2 41 ? -2.26100 0.27600 -6.27800 1.000 51.73515 365 ASN A C 1
ATOM 733 O O . ASN B 2 41 ? 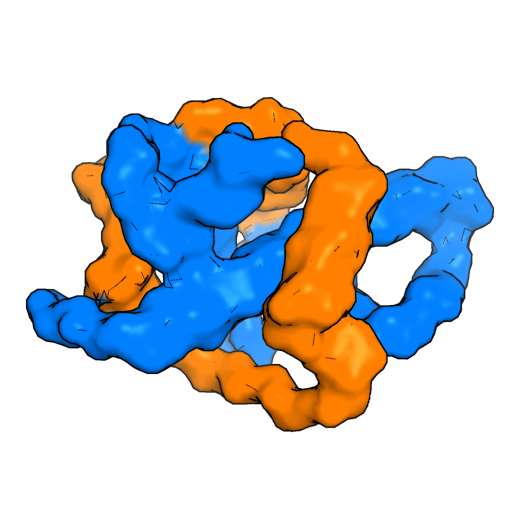-3.47000 0.50300 -6.25600 1.000 51.53776 365 ASN A O 1
ATOM 738 N N . LEU B 2 42 ? -1.64400 -0.31500 -5.25900 1.000 58.29120 366 LEU A N 1
ATOM 739 C CA . LEU B 2 42 ? -2.39700 -0.62000 -4.05800 1.000 51.50354 366 LEU A CA 1
ATOM 740 C C . LEU B 2 42 ? -3.02200 0.67600 -3.55300 1.000 47.09512 366 LEU A C 1
ATOM 741 O O . LEU B 2 42 ? -2.32400 1.69700 -3.50300 1.000 49.89809 366 LEU A O 1
ATOM 746 N N . PRO B 2 43 ? -4.29400 0.67100 -3.13800 1.000 49.22695 367 PRO A N 1
ATOM 747 C CA . PRO B 2 43 ? -4.87700 1.87700 -2.53100 1.000 50.43499 367 PRO A CA 1
ATOM 748 C C . PRO B 2 43 ? -3.98200 2.49100 -1.46700 1.000 51.12981 367 PRO A C 1
ATOM 749 O O . PRO B 2 43 ? -3.49500 1.81300 -0.54600 1.000 43.10517 367 PRO A O 1
ATOM 753 N N . HIS B 2 44 ? -3.75300 3.79000 -1.62100 1.000 57.20686 368 HIS A N 1
ATOM 754 C CA . HIS B 2 44 ? -2.99800 4.63400 -0.72500 1.000 52.09046 368 HIS A CA 1
ATOM 755 C C . HIS B 2 44 ? -1.53700 4.28500 -0.67900 1.000 52.59578 368 HIS A C 1
ATOM 756 O O . HIS B 2 44 ? -0.83400 4.87600 0.09700 1.000 53.12216 368 HIS A O 1
ATOM 763 N N . CYS B 2 45 ? -1.04900 3.37300 -1.50900 1.000 38.50988 369 CYS A N 1
ATOM 764 C CA . CYS B 2 45 ? 0.37400 3.08800 -1.46000 1.000 34.40676 369 CYS A CA 1
ATOM 765 C C . CYS B 2 45 ? 1.18800 4.29100 -1.91100 1.000 40.38905 369 CYS A C 1
ATOM 766 O O . CYS B 2 45 ? 2.07300 4.75100 -1.19700 1.000 47.25040 369 CYS A O 1
ATOM 769 N N . ARG B 2 46 ? 0.88400 4.84600 -3.07200 1.000 35.73586 370 ARG A N 1
ATOM 770 C CA . ARG B 2 46 ? 1.58500 6.06000 -3.45600 1.000 38.99941 370 ARG A CA 1
ATOM 771 C C . ARG B 2 46 ? 1.53100 7.11100 -2.35800 1.000 40.17061 370 ARG A C 1
ATOM 772 O O . ARG B 2 46 ? 2.52100 7.80700 -2.10600 1.000 36.54649 370 ARG A O 1
ATOM 780 N N . THR B 2 47 ? 0.36200 7.26300 -1.74000 1.000 36.35962 371 THR A N 1
ATOM 781 C CA . THR B 2 47 ? 0.19500 8.25200 -0.68000 1.000 37.58872 371 THR A CA 1
ATOM 782 C C . THR B 2 47 ? 1.20500 8.05000 0.42800 1.000 33.97513 371 THR A C 1
ATOM 783 O O . THR B 2 47 ? 1.82500 9.01500 0.88700 1.000 42.41298 371 THR A O 1
ATOM 787 N N . MET B 2 48 ? 1.30100 6.83000 0.96700 1.000 44.47639 372 MET A N 1
ATOM 788 C CA . MET B 2 48 ? 2.19800 6.64300 2.10300 1.000 41.91292 372 MET A CA 1
ATOM 789 C C . MET B 2 48 ? 3.66700 6.62900 1.70600 1.000 46.78982 372 MET A C 1
ATOM 790 O O . MET B 2 48 ? 4.52400 6.87100 2.55400 1.000 47.69256 372 MET A O 1
ATOM 795 N N . LYS B 2 49 ? 3.97500 6.36500 0.44700 1.000 34.31990 373 LYS A N 1
ATOM 796 C CA . LYS B 2 49 ? 5.34800 6.53400 -0.01700 1.000 35.24633 373 LYS A CA 1
ATOM 797 C C . LYS B 2 49 ? 5.74800 7.99700 0.04300 1.000 41.17599 373 LYS A C 1
ATOM 798 O O . LYS B 2 49 ? 6.82900 8.32900 0.54700 1.000 46.66875 373 LYS A O 1
ATOM 804 N N . ASN B 2 50 ? 4.88100 8.88800 -0.48400 1.000 37.73610 374 ASN A N 1
ATOM 805 C CA . ASN B 2 50 ? 5.11600 10.32900 -0.39600 1.000 38.37039 374 ASN A CA 1
ATOM 806 C C . ASN B 2 50 ? 5.12400 10.80500 1.04200 1.000 43.25255 374 ASN A C 1
ATOM 807 O O . ASN B 2 50 ? 5.88800 11.71500 1.37400 1.000 41.53393 374 ASN A O 1
ATOM 812 N N . VAL B 2 51 ? 4.32400 10.20000 1.92100 1.000 39.49684 375 VAL A N 1
ATOM 813 C CA . VAL B 2 51 ? 4.40000 10.57700 3.33300 1.000 39.10732 375 VAL A CA 1
ATOM 814 C C . VAL B 2 51 ? 5.77400 10.22100 3.90200 1.000 41.17073 375 VAL A C 1
ATOM 815 O O . VAL B 2 51 ? 6.42100 11.03400 4.57300 1.000 47.36357 375 VAL A O 1
ATOM 819 N N . LEU B 2 52 ? 6.24600 9.00400 3.63900 1.000 49.62963 376 LEU A N 1
ATOM 820 C CA . LEU B 2 52 ? 7.55300 8.60100 4.15300 1.000 50.82715 376 LEU A CA 1
ATOM 821 C C . LEU B 2 52 ? 8.65600 9.55800 3.69800 1.000 56.66995 376 LEU A C 1
ATOM 822 O O . LEU B 2 52 ? 9.53900 9.92800 4.48400 1.000 57.13580 376 LEU A O 1
ATOM 827 N N . ASN B 2 53 ? 8.63500 9.96700 2.43700 1.000 57.07263 377 ASN A N 1
ATOM 828 C CA . ASN B 2 53 ? 9.69900 10.84200 1.95600 1.000 57.00684 377 ASN A CA 1
ATOM 829 C C . ASN B 2 53 ? 9.54500 12.25100 2.51200 1.000 64.01557 377 ASN A C 1
ATOM 830 O O . ASN B 2 53 ? 10.53300 12.98500 2.66500 1.000 69.02143 377 ASN A O 1
ATOM 835 N N . HIS B 2 54 ? 8.31800 12.63700 2.83400 1.000 52.19573 378 HIS A N 1
ATOM 836 C CA . HIS B 2 54 ? 8.10300 13.93300 3.45100 1.000 52.60894 378 HIS A CA 1
ATOM 837 C C . HIS B 2 54 ? 8.76900 13.99900 4.81500 1.000 56.31465 378 HIS A C 1
ATOM 838 O O . HIS B 2 54 ? 9.56900 14.90000 5.07600 1.000 60.33092 378 HIS A O 1
ATOM 845 N N . MET B 2 55 ? 8.59000 12.95400 5.60600 1.000 72.04022 379 MET A N 1
ATOM 846 C CA . MET B 2 55 ? 8.92500 13.07800 7.01100 1.000 75.14848 379 MET A CA 1
ATOM 847 C C . MET B 2 55 ? 10.36900 12.81900 7.28500 1.000 74.20363 379 MET A C 1
ATOM 848 O O . MET B 2 55 ? 10.89500 13.27500 8.30400 1.000 78.25412 379 MET A O 1
ATOM 853 N N . THR B 2 56 ? 11.02200 12.16300 6.34100 1.000 73.55092 380 THR A N 1
ATOM 854 C CA . THR B 2 56 ? 12.47000 12.09800 6.38800 1.000 76.76973 380 THR A CA 1
ATOM 855 C C . THR B 2 56 ? 13.09300 13.47400 6.32000 1.000 81.30449 380 THR A C 1
ATOM 856 O O . THR B 2 56 ? 13.92600 13.80600 7.15900 1.000 88.92908 380 THR A O 1
ATOM 860 N N . HIS B 2 57 ? 12.75400 14.25300 5.30500 1.000 81.51767 381 HIS A N 1
ATOM 861 C CA . HIS B 2 57 ? 13.30300 15.61000 5.28500 1.000 84.53119 381 HIS A CA 1
ATOM 862 C C . HIS B 2 57 ? 12.37100 16.61800 6.00500 1.000 85.23127 381 HIS A C 1
ATOM 863 O O . HIS B 2 57 ? 12.68200 17.80500 6.00500 1.000 92.56373 381 HIS A O 1
ATOM 870 N N . CYS B 2 58 ? 11.22900 16.22700 6.58200 1.000 62.79174 382 CYS A N 1
ATOM 871 C CA . CYS B 2 58 ? 10.41900 17.19900 7.31300 1.000 68.48979 382 CYS A CA 1
ATOM 872 C C . CYS B 2 58 ? 11.04700 17.57900 8.66100 1.000 86.41826 382 CYS A C 1
ATOM 873 O O . CYS B 2 58 ? 11.72800 16.76700 9.31100 1.000 89.06594 382 CYS A O 1
ATOM 876 N N . GLN B 2 59 ? 10.76800 18.82900 9.09200 1.000 125.46504 383 GLN A N 1
ATOM 877 C CA . GLN B 2 59 ? 11.21600 19.33700 10.38600 1.000 131.03940 383 GLN A CA 1
ATOM 878 C C . GLN B 2 59 ? 10.13500 20.06000 11.20400 1.000 135.97420 383 GLN A C 1
ATOM 879 O O . GLN B 2 59 ? 10.43100 20.54600 12.30400 1.000 149.21789 383 GLN A O 1
ATOM 885 N N . SER B 2 60 ? 8.90200 20.17100 10.69200 1.000 96.69844 384 SER A N 1
ATOM 886 C CA . SER B 2 60 ? 7.79400 20.73200 11.45600 1.000 95.02455 384 SER A CA 1
ATOM 887 C C . SER B 2 60 ? 7.47100 19.87900 12.67800 1.000 98.96450 384 SER A C 1
ATOM 888 O O . SER B 2 60 ? 6.97500 20.39800 13.68300 1.000 104.10722 384 SER A O 1
ATOM 891 N N . GLY B 2 61 ? 7.73400 18.57900 12.61200 1.000 75.81699 385 GLY A N 1
ATOM 892 C CA . GLY B 2 61 ? 7.47500 17.72700 13.75900 1.000 79.88853 385 GLY A CA 1
ATOM 893 C C . GLY B 2 61 ? 5.99300 17.63200 14.04900 1.000 83.15997 385 GLY A C 1
ATOM 894 O O . GLY B 2 61 ? 5.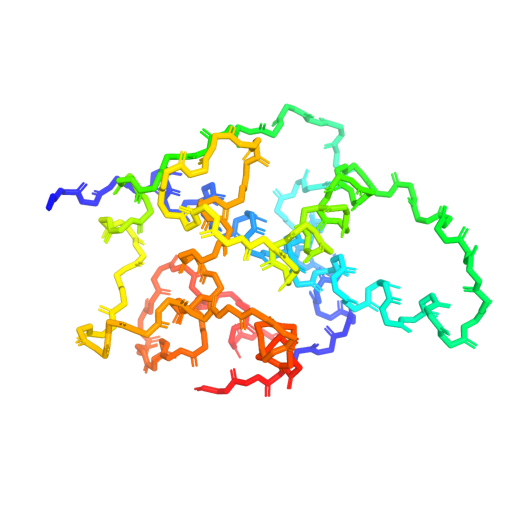17300 17.30300 13.18600 1.000 73.50355 385 GLY A O 1
ATOM 895 N N . LYS B 2 62 ? 5.64000 17.92600 15.29300 1.000 90.01079 386 LYS A N 1
ATOM 896 C CA . LYS B 2 62 ? 4.24800 17.82800 15.70100 1.000 92.16631 386 LYS A CA 1
ATOM 897 C C . LYS B 2 62 ? 3.41400 18.95600 15.12100 1.000 86.27613 386 LYS A C 1
ATOM 898 O O . LYS B 2 62 ? 2.19900 18.80000 14.94700 1.000 83.21261 386 LYS A O 1
ATOM 904 N N . SER B 2 63 ? 4.04500 20.09800 14.82300 1.000 116.86664 387 SER A N 1
ATOM 905 C CA . SER B 2 63 ? 3.34100 21.18700 14.15500 1.000 116.06918 387 SER A CA 1
ATOM 906 C C . SER B 2 63 ? 2.79800 20.76200 12.80000 1.000 113.81891 387 SER A C 1
ATOM 907 O O . SER B 2 63 ? 1.96200 21.46600 12.22700 1.000 113.64257 387 SER A O 1
ATOM 910 N N . CYS B 2 64 ? 3.19700 19.59000 12.31200 1.000 78.69101 388 CYS A N 1
ATOM 911 C CA . CYS B 2 64 ? 2.96100 19.25700 10.91700 1.000 69.59255 388 CYS A CA 1
ATOM 912 C C . CYS B 2 64 ? 1.51100 18.87600 10.67900 1.000 65.19466 388 CYS A C 1
ATOM 913 O O . CYS B 2 64 ? 0.97100 17.99300 11.34600 1.000 66.97908 388 CYS A O 1
ATOM 916 N N . GLN B 2 65 ? 0.88300 19.51700 9.71600 1.000 72.28235 389 GLN A N 1
ATOM 917 C CA . GLN B 2 65 ? -0.47900 19.22900 9.34300 1.000 76.34863 389 GLN A CA 1
ATOM 918 C C . GLN B 2 65 ? -0.56800 18.49900 8.01600 1.000 68.63454 389 GLN A C 1
ATOM 919 O O . GLN B 2 65 ? -1.66300 18.12900 7.59500 1.000 66.23163 389 GLN A O 1
ATOM 925 N N . VAL B 2 66 ? 0.54400 18.31400 7.30600 1.000 66.03160 390 VAL A N 1
ATOM 926 C CA . VAL B 2 66 ? 0.48600 17.43600 6.14700 1.000 60.57832 390 VAL A CA 1
ATOM 927 C C . VAL B 2 66 ? -0.19000 16.13300 6.49500 1.000 63.31285 390 VAL A C 1
ATOM 928 O O . VAL B 2 66 ? 0.20000 15.46700 7.47700 1.000 62.74437 390 VAL A O 1
ATOM 932 N N . ALA B 2 67 ? -1.20500 15.75100 5.74000 1.000 59.94140 391 ALA A N 1
ATOM 933 C CA . ALA B 2 67 ? -1.95400 14.54600 6.07200 1.000 54.80131 391 ALA A CA 1
ATOM 934 C C . ALA B 2 67 ? -1.02100 13.36400 6.32700 1.000 59.56767 391 ALA A C 1
ATOM 935 O O . ALA B 2 67 ? -0.13600 13.06100 5.51200 1.000 53.36429 391 ALA A O 1
ATOM 937 N N . HIS B 2 68 ? -1.21700 12.71500 7.48100 1.000 62.14166 392 HIS A N 1
ATOM 938 C CA . HIS B 2 68 ? -0.61600 11.44600 7.92500 1.000 62.37064 392 HIS A CA 1
ATOM 939 C C . HIS B 2 68 ? 0.83300 11.55700 8.40000 1.000 66.65799 392 HIS A C 1
ATOM 940 O O . HIS B 2 68 ? 1.41000 10.51700 8.79800 1.000 67.12384 392 HIS A O 1
ATOM 947 N N . CYS B 2 69 ? 1.43800 12.75100 8.42100 1.000 41.33127 393 CYS A N 1
ATOM 948 C CA . CYS B 2 69 ? 2.83900 1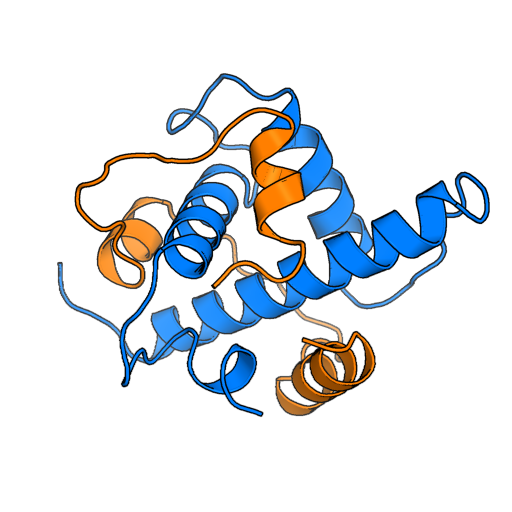2.86800 8.83200 1.000 47.64255 393 CYS A CA 1
ATOM 949 C C . CYS B 2 69 ? 2.99600 12.68400 10.34000 1.000 52.71685 393 CYS A C 1
ATOM 950 O O . CYS B 2 69 ? 3.70200 11.77400 10.79700 1.000 46.08974 393 CYS A O 1
ATOM 953 N N . ALA B 2 70 ? 2.37900 13.56200 11.13400 1.000 62.70225 394 ALA A N 1
ATOM 954 C CA . ALA B 2 70 ? 2.51000 13.45800 12.58700 1.000 65.79999 394 ALA A CA 1
ATOM 955 C C . ALA B 2 70 ? 2.14500 12.05700 13.07400 1.000 58.69388 394 ALA A C 1
ATOM 956 O O . ALA B 2 70 ? 2.93500 11.40500 13.77100 1.000 66.76853 394 ALA A O 1
ATOM 958 N N . SER B 2 71 ? 0.95900 11.56700 12.68900 1.000 49.39803 395 SER A N 1
ATOM 959 C CA . SER B 2 71 ? 0.50600 10.23300 13.08400 1.000 46.36872 395 SER A CA 1
ATOM 960 C C . SER B 2 71 ? 1.47500 9.16500 12.61200 1.000 52.23258 395 SER A C 1
ATOM 961 O O . SER B 2 71 ? 1.85100 8.25900 13.36600 1.000 49.01114 395 SER A O 1
ATOM 964 N N . SER B 2 72 ? 1.91800 9.25200 11.36700 1.000 51.14034 396 SER A N 1
ATOM 965 C CA . SER B 2 72 ? 2.78200 8.18500 10.89000 1.000 50.59554 396 SER A CA 1
ATOM 966 C C . SER B 2 72 ? 4.06800 8.15000 11.68800 1.000 55.02765 396 SER A C 1
ATOM 967 O O . SER B 2 72 ? 4.61800 7.07400 11.95900 1.000 52.80370 396 SER A O 1
ATOM 970 N N . ARG B 2 73 ? 4.55800 9.31600 12.07400 1.000 46.50558 397 ARG A N 1
ATOM 971 C CA . ARG B 2 73 ? 5.82800 9.36400 12.76800 1.000 55.21188 397 ARG A CA 1
ATOM 972 C C . ARG B 2 73 ? 5.67200 8.76200 14.15200 1.000 49.02693 397 ARG A C 1
ATOM 973 O O . ARG B 2 73 ? 6.58500 8.09600 14.65700 1.000 55.26715 397 ARG A O 1
ATOM 981 N N . GLN B 2 74 ? 4.50700 8.97800 14.76900 1.000 44.98171 398 GLN A N 1
ATOM 982 C CA . GLN B 2 74 ? 4.24100 8.41200 16.08500 1.000 54.62760 398 GLN A CA 1
ATOM 983 C C . GLN B 2 74 ? 4.06600 6.90700 15.97300 1.000 52.52998 398 GLN A C 1
ATOM 984 O O . GLN B 2 74 ? 4.65000 6.13900 16.74300 1.000 53.97226 398 GLN A O 1
ATOM 990 N N . ILE B 2 75 ? 3.31800 6.45300 14.97400 1.000 55.67246 399 ILE A N 1
ATOM 991 C CA . ILE B 2 75 ? 3.06400 5.01800 14.89000 1.000 48.76637 399 ILE A CA 1
ATOM 992 C C . ILE B 2 75 ? 4.35500 4.27900 14.60700 1.000 49.89282 399 ILE A C 1
ATOM 993 O O . ILE B 2 75 ? 4.65900 3.25800 15.24000 1.000 51.72989 399 ILE A O 1
ATOM 998 N N . ILE B 2 76 ? 5.15600 4.80100 13.67800 1.000 42.09978 400 ILE A N 1
ATOM 999 C CA . ILE B 2 76 ? 6.43900 4.17200 13.38000 1.000 42.54721 400 ILE A CA 1
ATOM 1000 C C . ILE B 2 76 ? 7.28500 4.08300 14.64200 1.000 53.75118 400 ILE A C 1
ATOM 1001 O O . ILE B 2 76 ? 7.81800 3.01700 14.96900 1.000 54.43284 400 ILE A O 1
ATOM 1006 N N . SER B 2 77 ? 7.43800 5.20200 15.36000 1.000 53.18796 401 SER A N 1
ATOM 1007 C CA . SER B 2 77 ? 8.29700 5.20700 16.54600 1.000 62.41538 401 SER A CA 1
ATOM 1008 C C . SER B 2 77 ? 7.82000 4.18700 17.57100 1.000 61.71266 401 SER A C 1
ATOM 1009 O O . SER B 2 77 ? 8.63000 3.51900 18.22200 1.000 70.01629 401 SER A O 1
ATOM 1012 N N . HIS B 2 78 ? 6.50800 4.05200 17.72600 1.000 59.63347 402 HIS A N 1
ATOM 1013 C CA . HIS B 2 78 ? 5.96400 3.03000 18.61200 1.000 57.39636 402 HIS A CA 1
ATOM 1014 C C . HIS B 2 78 ? 6.41200 1.63000 18.19500 1.000 58.86495 402 HIS A C 1
ATOM 1015 O O . HIS B 2 78 ? 6.91400 0.84800 19.01700 1.000 61.69161 402 HIS A O 1
ATOM 1022 N N . TRP B 2 79 ? 6.22500 1.29600 16.91200 1.000 63.54972 403 TRP A N 1
ATOM 1023 C CA . TRP B 2 79 ? 6.45500 -0.06500 16.41900 1.000 63.99188 403 TRP A CA 1
ATOM 1024 C C . TRP B 2 79 ? 7.91600 -0.45000 16.57300 1.000 59.33343 403 TRP A C 1
ATOM 1025 O O . TRP B 2 79 ? 8.25200 -1.61200 16.85300 1.000 70.01892 403 TRP A O 1
ATOM 1036 N N . LYS B 2 80 ? 8.80500 0.51900 16.41500 1.000 61.27050 404 LYS A N 1
ATOM 1037 C CA . LYS B 2 80 ? 10.21500 0.23700 16.60100 1.000 76.83553 404 LYS A CA 1
ATOM 1038 C C . LYS B 2 80 ? 10.47600 -0.26700 18.01400 1.000 84.14430 404 LYS A C 1
ATOM 1039 O O . LYS B 2 80 ? 11.09000 -1.32400 18.20800 1.000 93.44015 404 LYS A O 1
ATOM 1045 N N . ASN B 2 81 ? 9.99400 0.48900 19.02700 1.000 81.22553 405 ASN A N 1
ATOM 1046 C CA . ASN B 2 81 ? 10.32100 0.20700 20.42100 1.000 85.55236 405 ASN A CA 1
ATOM 1047 C C . ASN B 2 81 ? 9.31900 -0.71500 21.09600 1.000 84.81543 405 ASN A C 1
ATOM 1048 O O . ASN B 2 81 ? 9.58900 -1.23400 22.18100 1.000 91.64257 405 ASN A O 1
ATOM 1053 N N . CYS B 2 82 ? 8.14500 -0.88600 20.50000 1.000 85.28391 406 CYS A N 1
ATOM 1054 C CA . CYS B 2 82 ? 7.13900 -1.74000 21.10200 1.000 88.17110 406 CYS A CA 1
ATOM 1055 C C . CYS B 2 82 ? 7.79700 -3.10500 21.25700 1.000 99.56720 406 CYS A C 1
ATOM 1056 O O . CYS B 2 82 ? 8.16200 -3.76700 20.27500 1.000 96.93531 406 CYS A O 1
ATOM 1059 N N . THR B 2 83 ? 7.96720 -3.46942 22.50480 1.000 100.24360 407 THR A N 1
ATOM 1060 C CA . THR B 2 83 ? 8.33011 -4.80289 22.88501 1.000 104.15723 407 THR A CA 1
ATOM 1061 C C . THR B 2 83 ? 7.20021 -5.47871 23.63691 1.000 109.68157 407 THR A C 1
ATOM 1062 O O . THR B 2 83 ? 7.41440 -6.55073 24.20547 1.000 116.03760 407 THR A O 1
ATOM 1066 N N . ARG B 2 84 ? 6.02000 -4.86100 23.69800 1.000 126.79152 408 ARG A N 1
ATOM 1067 C CA . ARG B 2 84 ? 4.89800 -5.49600 24.34500 1.000 127.01260 408 ARG A CA 1
ATOM 1068 C C . ARG B 2 84 ? 4.60200 -6.87100 23.79400 1.000 128.26801 408 ARG A C 1
ATOM 1069 O O . ARG B 2 84 ? 4.46100 -7.06800 22.58900 1.000 119.84858 408 ARG A O 1
ATOM 1077 N N . HIS B 2 85 ? 4.39000 -7.79200 24.70300 1.000 134.53192 409 HIS A N 1
ATOM 1078 C CA . HIS B 2 85 ? 3.94200 -9.11600 24.32600 1.000 137.98233 409 HIS A CA 1
ATOM 1079 C C . HIS B 2 85 ? 2.57900 -9.04500 23.66000 1.000 129.15233 409 HIS A C 1
ATOM 1080 O O . HIS B 2 85 ? 2.38400 -9.52500 22.53900 1.000 121.58037 409 HIS A O 1
ATOM 1087 N N . ASP B 2 86 ? 1.69300 -8.30700 24.27800 1.000 139.96415 410 ASP A N 1
ATOM 1088 C CA . ASP B 2 86 ? 0.27600 -8.30200 24.05000 1.000 135.06093 410 ASP A CA 1
ATOM 1089 C C . ASP B 2 86 ? -0.17100 -7.23900 23.07400 1.000 125.45452 410 ASP A C 1
ATOM 1090 O O . ASP B 2 86 ? -1.35400 -7.21700 22.76900 1.000 125.74402 410 ASP A O 1
ATOM 1095 N N . CYS B 2 87 ? 0.72300 -6.40500 22.50200 1.000 94.41658 411 CYS A N 1
ATOM 1096 C CA . CYS B 2 87 ? 0.33200 -5.09500 21.98300 1.000 87.29205 411 CYS A CA 1
ATOM 1097 C C . CYS B 2 87 ? -0.82300 -5.20700 20.97900 1.000 74.07467 411 CYS A C 1
ATOM 1098 O O . CYS B 2 87 ? -0.71100 -5.96200 19.99600 1.000 71.78229 411 CYS A O 1
ATOM 1101 N N . PRO B 2 88 ? -1.94900 -4.51400 21.19800 1.000 89.86867 412 PRO A N 1
ATOM 1102 C CA . PRO B 2 88 ? -3.09300 -4.66600 20.27400 1.000 83.53107 412 PRO A CA 1
ATOM 1103 C C . PRO B 2 88 ? -2.88500 -4.05300 18.95100 1.000 76.05386 412 PRO A C 1
ATOM 1104 O O . PRO B 2 88 ? -3.79500 -4.11900 18.13200 1.000 68.15291 412 PRO A O 1
ATOM 1108 N N . VAL B 2 89 ? -1.77400 -3.36700 18.74600 1.000 76.15650 413 VAL A N 1
ATOM 1109 C CA . VAL B 2 89 ? -1.45900 -2.77300 17.49900 1.000 71.26907 413 VAL A CA 1
ATOM 1110 C C . VAL B 2 89 ? -0.51900 -3.61000 16.69300 1.000 69.60571 413 VAL A C 1
ATOM 1111 O O . VAL B 2 89 ? -0.81600 -4.02200 15.57400 1.000 66.87118 413 VAL A O 1
ATOM 1115 N N . CYS B 2 90 ? 0.57100 -3.95300 17.28300 1.000 63.32338 414 CYS A N 1
ATOM 1116 C CA . CYS B 2 90 ? 1.62700 -4.65400 16.58900 1.000 67.55020 414 CYS A CA 1
ATOM 1117 C C . CYS B 2 90 ? 1.45100 -6.15900 16.50900 1.000 73.43512 414 CYS A C 1
ATOM 1118 O O . CYS B 2 90 ? 2.21600 -6.81900 15.80400 1.000 77.36191 414 CYS A O 1
ATOM 1121 N N . LEU B 2 91 ? 0.56000 -6.78000 17.30600 1.000 77.84881 415 LEU A N 1
ATOM 1122 C CA . LEU B 2 91 ? 0.70800 -8.22200 17.48600 1.000 81.41239 415 LEU A CA 1
ATOM 1123 C C . LEU B 2 91 ? 0.61100 -8.92800 16.15900 1.000 82.95468 415 LEU A C 1
ATOM 1124 O O . LEU B 2 91 ? 1.47200 -9.78000 15.86600 1.000 86.26297 415 LEU A O 1
ATOM 1129 N N . PRO B 2 92 ? -0.37900 -8.60100 15.29900 1.000 74.44577 416 PRO A N 1
ATOM 1130 C CA . PRO B 2 92 ? -0.39400 -9.13700 13.87900 1.000 75.12480 416 PRO A CA 1
ATOM 1131 C C . PRO B 2 92 ? 0.90800 -9.06200 13.12000 1.000 77.16715 416 PRO A C 1
ATOM 1132 O O . PRO B 2 92 ? 1.24600 -9.98700 12.37000 1.000 82.09405 416 PRO A O 1
ATOM 1136 N N . LEU B 2 93 ? 1.64700 -7.98700 13.24100 1.000 95.31932 417 LEU A N 1
ATOM 1137 C CA . LEU B 2 93 ? 2.82100 -7.84400 12.38800 1.000 103.33081 417 LEU A CA 1
ATOM 1138 C C . LEU B 2 93 ? 4.01400 -8.58300 12.98400 1.000 110.64221 417 LEU A C 1
ATOM 1139 O O . LEU B 2 93 ? 4.69500 -9.37300 12.30300 1.000 118.70107 417 LEU A O 1
ATOM 1144 N N . LYS B 2 94 ? 4.25500 -8.33700 14.27500 1.000 114.20843 418 LYS A N 1
ATOM 1145 C CA . LYS B 2 94 ? 5.38800 -8.93400 14.96200 1.000 113.64520 418 LYS A CA 1
ATOM 1146 C C . LYS B 2 94 ? 5.33800 -10.44800 14.89100 1.000 123.40427 418 LYS A C 1
ATOM 1147 O O . LYS B 2 94 ? 6.35300 -11.10500 14.61600 1.000 133.65287 418 LYS A O 1
ATOM 1153 N N . ASN B 2 95 ? 4.15200 -11.00100 15.15500 1.000 112.70562 419 ASN A N 1
ATOM 1154 C CA . ASN B 2 95 ? 3.86300 -12.42700 15.20500 1.000 121.90672 419 ASN A CA 1
ATOM 1155 C C . ASN B 2 95 ? 2.82900 -12.74200 14.14100 1.000 123.16214 419 ASN A C 1
ATOM 1156 O O . ASN B 2 95 ? 1.65400 -12.38500 14.28800 1.000 115.92969 419 ASN A O 1
ATOM 1161 N N . ALA B 2 96 ? 3.24900 -13.41900 13.08600 1.000 133.50285 420 ALA A N 1
ATOM 1162 C CA . ALA B 2 96 ? 2.34400 -13.82600 12.01900 1.000 136.27687 420 ALA A CA 1
ATOM 1163 C C . ALA B 2 96 ? 3.18200 -14.63900 11.05200 1.000 145.30690 420 ALA A C 1
ATOM 1164 O O . ALA B 2 96 ? 2.98700 -14.65700 9.83600 1.000 147.13080 420 ALA A O 1
#

B-factor: mean 79.04, std 32.84, range [32.71, 218.91]